Protein AF-A0A4R5NJJ9-F1 (afdb_monomer_lite)

Foldseek 3Di:
DDDPLLLQLVVCVVVPDDLVRSCVVVVHDSVVSVVSVVVCVVVVVVSVCCNVVVDDPVNVD

pLDDT: mean 95.56, std 5.0, range [66.5, 98.38]

Structure (mmCIF, N/CA/C/O backbone):
data_AF-A0A4R5NJJ9-F1
#
_entry.id   AF-A0A4R5NJJ9-F1
#
loop_
_atom_site.group_PDB
_atom_site.id
_atom_site.type_symbol
_atom_site.label_atom_id
_atom_site.label_alt_id
_atom_site.label_comp_id
_atom_site.label_asym_id
_atom_site.label_entity_id
_atom_site.label_seq_id
_atom_site.pdbx_PDB_ins_code
_atom_site.Cartn_x
_atom_site.Cartn_y
_atom_site.Cartn_z
_atom_site.occupancy
_atom_site.B_iso_or_equiv
_atom_site.auth_seq_id
_atom_site.auth_comp_id
_atom_site.auth_asym_id
_atom_site.auth_atom_id
_atom_site.pdbx_PDB_model_num
ATOM 1 N N . MET A 1 1 ? 13.282 6.980 -0.539 1.00 77.50 1 MET A N 1
ATOM 2 C CA . MET A 1 1 ? 13.597 5.681 -1.167 1.00 77.50 1 MET A CA 1
ATOM 3 C C . MET A 1 1 ? 12.447 4.751 -0.841 1.00 77.50 1 MET A C 1
ATOM 5 O O . MET A 1 1 ? 12.057 4.724 0.318 1.00 77.50 1 MET A O 1
ATOM 9 N N . ILE A 1 2 ? 11.865 4.096 -1.845 1.00 91.75 2 ILE A N 1
ATOM 10 C CA . ILE A 1 2 ? 10.744 3.165 -1.656 1.00 91.75 2 ILE A CA 1
ATOM 11 C C . ILE A 1 2 ? 11.286 1.836 -1.131 1.00 91.75 2 ILE A C 1
ATOM 13 O O . ILE A 1 2 ? 12.317 1.365 -1.604 1.00 91.75 2 ILE A O 1
ATOM 17 N N . GLN A 1 3 ? 10.616 1.277 -0.127 1.00 92.75 3 GLN A N 1
ATOM 18 C CA . GLN A 1 3 ? 10.999 0.043 0.560 1.00 92.75 3 GLN A CA 1
ATOM 19 C C . GLN A 1 3 ? 9.907 -1.025 0.420 1.00 92.75 3 GLN A C 1
ATOM 21 O O . GLN A 1 3 ? 8.792 -0.733 -0.013 1.00 92.75 3 GLN A O 1
ATOM 26 N N . ASP A 1 4 ? 10.193 -2.255 0.850 1.00 94.94 4 ASP A N 1
ATOM 27 C CA . ASP A 1 4 ? 9.220 -3.356 0.829 1.00 94.94 4 ASP A CA 1
ATOM 28 C C . ASP A 1 4 ? 7.925 -3.020 1.583 1.00 94.94 4 ASP A C 1
ATOM 30 O O . ASP A 1 4 ? 6.839 -3.422 1.167 1.00 94.94 4 ASP A O 1
ATOM 34 N N . ILE A 1 5 ? 8.014 -2.256 2.679 1.00 96.75 5 ILE A N 1
ATOM 35 C CA . ILE A 1 5 ? 6.836 -1.855 3.461 1.00 96.75 5 ILE A CA 1
ATOM 36 C C . ILE A 1 5 ? 5.911 -0.919 2.673 1.00 96.75 5 ILE A C 1
ATOM 38 O O . ILE A 1 5 ? 4.693 -1.035 2.763 1.00 96.75 5 ILE A O 1
ATOM 42 N N . ASN A 1 6 ? 6.470 -0.042 1.833 1.00 97.44 6 ASN A N 1
ATOM 43 C CA . ASN A 1 6 ? 5.689 0.833 0.963 1.00 97.44 6 ASN A CA 1
ATOM 44 C C . ASN A 1 6 ? 4.861 0.008 -0.030 1.00 97.44 6 ASN A C 1
ATOM 46 O O . ASN A 1 6 ? 3.672 0.279 -0.204 1.00 97.44 6 ASN A O 1
ATOM 50 N N . LEU A 1 7 ? 5.474 -1.020 -0.631 1.00 97.31 7 LEU A N 1
ATOM 51 C CA . LEU A 1 7 ? 4.793 -1.925 -1.556 1.00 97.31 7 LEU A CA 1
ATOM 52 C C . LEU A 1 7 ? 3.680 -2.713 -0.852 1.00 97.31 7 LEU A C 1
ATOM 54 O O . LEU A 1 7 ? 2.557 -2.740 -1.346 1.00 97.31 7 LEU A O 1
ATOM 58 N N . GLN A 1 8 ? 3.950 -3.267 0.332 1.00 97.88 8 GLN A N 1
ATOM 59 C CA . GLN A 1 8 ? 2.948 -3.997 1.117 1.00 97.88 8 GLN A CA 1
ATOM 60 C C . GLN A 1 8 ? 1.741 -3.121 1.482 1.00 97.88 8 GLN A C 1
ATOM 62 O O . GLN A 1 8 ? 0.599 -3.509 1.232 1.00 97.88 8 GLN A O 1
ATOM 67 N N . VAL A 1 9 ? 1.977 -1.915 2.014 1.00 97.94 9 VAL A N 1
ATOM 68 C CA . VAL A 1 9 ? 0.898 -0.973 2.357 1.00 97.94 9 VAL A CA 1
ATOM 69 C C . VAL A 1 9 ? 0.099 -0.592 1.110 1.00 97.94 9 VAL A C 1
ATOM 71 O O . VAL A 1 9 ? -1.130 -0.616 1.142 1.00 97.94 9 VAL A O 1
ATOM 74 N N . TYR A 1 10 ? 0.769 -0.309 -0.011 1.00 97.88 10 TYR A N 1
ATOM 75 C CA . TYR A 1 10 ? 0.106 0.004 -1.278 1.00 97.88 10 TYR A CA 1
ATOM 76 C C . TYR A 1 10 ? -0.817 -1.131 -1.749 1.00 97.88 10 TYR A C 1
ATOM 78 O O . TYR A 1 10 ? -1.972 -0.885 -2.104 1.00 97.88 10 TYR A O 1
ATOM 86 N N . GLU A 1 11 ? -0.345 -2.377 -1.720 1.00 97.81 11 GLU A N 1
ATOM 87 C CA . GLU A 1 11 ? -1.126 -3.535 -2.163 1.00 97.81 11 GLU A CA 1
ATOM 88 C C . GLU A 1 11 ? -2.329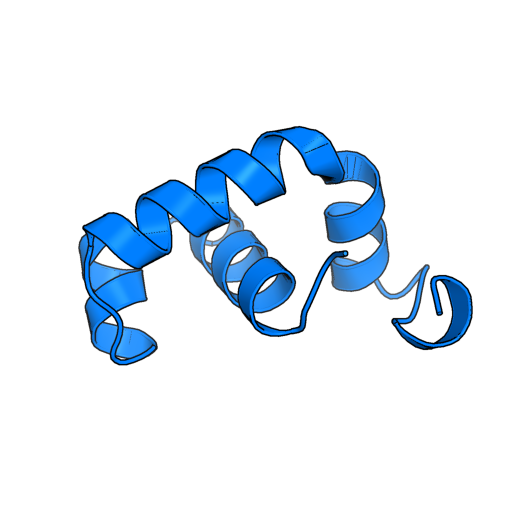 -3.805 -1.261 1.00 97.81 11 GLU A C 1
ATOM 90 O O . GLU A 1 11 ? -3.431 -4.058 -1.754 1.00 97.81 11 GLU A O 1
ATOM 95 N N . MET A 1 12 ? -2.166 -3.685 0.057 1.00 98.25 12 MET A N 1
ATOM 96 C CA . MET A 1 12 ? -3.285 -3.821 0.987 1.00 98.25 12 MET A CA 1
ATOM 97 C C . MET A 1 12 ? -4.317 -2.699 0.797 1.00 98.25 12 MET A C 1
ATOM 99 O O . MET A 1 12 ? -5.517 -2.970 0.735 1.00 98.25 12 MET A O 1
ATOM 103 N N . ARG A 1 13 ? -3.885 -1.447 0.601 1.00 97.38 13 ARG A N 1
ATOM 104 C CA . ARG A 1 13 ? -4.796 -0.328 0.291 1.00 97.38 13 ARG A CA 1
ATOM 105 C C . ARG A 1 13 ? -5.559 -0.558 -1.011 1.00 97.38 13 ARG A C 1
ATOM 107 O O . ARG A 1 13 ? -6.773 -0.362 -1.048 1.00 97.38 13 ARG A O 1
ATOM 114 N N . LYS A 1 14 ? -4.878 -1.038 -2.054 1.00 96.62 14 LYS A N 1
ATOM 115 C CA . LYS A 1 14 ? -5.480 -1.416 -3.343 1.00 96.62 14 LYS A CA 1
ATOM 116 C C . LYS A 1 14 ? -6.522 -2.532 -3.197 1.00 96.62 14 LYS A C 1
ATOM 118 O O . LYS A 1 14 ? -7.528 -2.514 -3.901 1.00 96.62 14 LYS A O 1
ATOM 123 N N . ASN A 1 15 ? -6.311 -3.456 -2.260 1.00 97.62 15 ASN A N 1
ATOM 124 C CA . ASN A 1 15 ? -7.242 -4.538 -1.930 1.00 97.62 15 ASN A CA 1
ATOM 125 C C . ASN A 1 15 ? -8.373 -4.123 -0.966 1.00 97.62 15 ASN A C 1
ATOM 127 O O . ASN A 1 15 ? -9.202 -4.957 -0.609 1.00 97.62 15 ASN A O 1
ATOM 131 N N . GLY A 1 16 ? -8.443 -2.847 -0.570 1.00 97.56 16 GLY A N 1
ATOM 132 C CA . GLY A 1 16 ? -9.550 -2.289 0.209 1.00 97.56 16 GLY A CA 1
ATOM 133 C C . GLY A 1 16 ? -9.379 -2.338 1.727 1.00 97.56 16 GLY A C 1
ATOM 134 O O . GLY A 1 16 ? -10.326 -2.001 2.435 1.00 97.56 16 GLY A O 1
ATOM 135 N N . TYR A 1 17 ? -8.200 -2.707 2.233 1.00 97.94 17 TYR A N 1
ATOM 136 C CA . TYR A 1 17 ? -7.930 -2.693 3.671 1.00 97.94 17 TYR A CA 1
ATOM 137 C C . TYR A 1 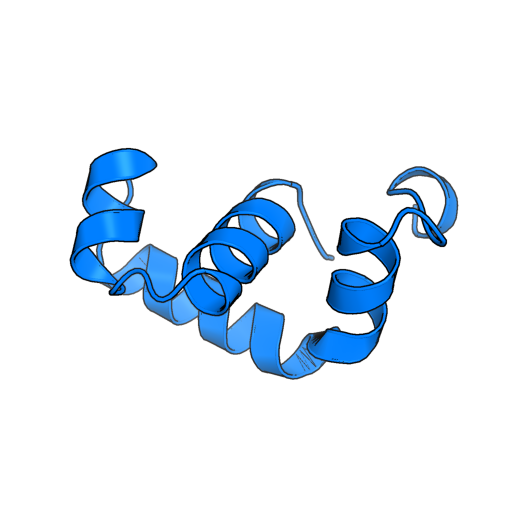17 ? -7.887 -1.254 4.218 1.00 97.94 17 TYR A C 1
ATOM 139 O O . TYR A 1 17 ? -7.397 -0.310 3.575 1.00 97.94 17 TYR A O 1
ATOM 147 N N . THR A 1 18 ? -8.407 -1.085 5.431 1.00 97.69 18 THR A N 1
ATOM 148 C CA . THR A 1 18 ? -8.307 0.157 6.206 1.00 97.69 18 THR A CA 1
ATOM 149 C C . THR A 1 18 ? -6.914 0.311 6.817 1.00 97.69 18 THR A C 1
ATOM 151 O O . THR A 1 18 ? -6.176 -0.660 6.955 1.00 97.69 18 THR A O 1
ATOM 154 N N . PHE A 1 19 ? -6.538 1.533 7.207 1.00 96.75 19 PHE A N 1
ATOM 155 C CA . PHE A 1 19 ? -5.234 1.770 7.838 1.00 96.75 19 PHE A CA 1
ATOM 156 C C . PHE A 1 19 ? -5.053 0.981 9.138 1.00 96.75 19 PHE A C 1
ATOM 158 O O . PHE A 1 19 ? -3.976 0.439 9.348 1.00 96.75 19 PHE A O 1
ATOM 165 N N . VAL A 1 20 ? -6.117 0.844 9.936 1.00 97.56 20 VAL A N 1
ATOM 166 C CA . VAL A 1 20 ? -6.110 0.059 11.181 1.00 97.56 20 VAL A CA 1
ATOM 167 C C . VAL A 1 20 ? -5.837 -1.418 10.893 1.00 97.56 20 VAL A C 1
ATOM 169 O O . VAL A 1 20 ? -4.955 -2.016 11.492 1.00 97.56 20 VAL A O 1
ATOM 172 N N . GLU A 1 21 ? -6.527 -2.006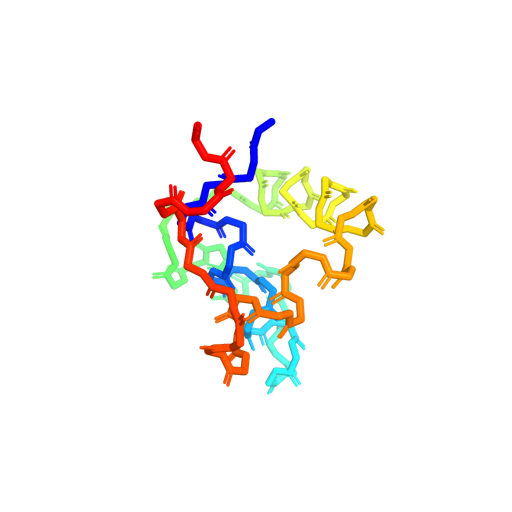 9.911 1.00 98.38 21 GLU A N 1
ATOM 173 C CA . GLU A 1 21 ? -6.312 -3.416 9.551 1.00 98.38 21 GLU A CA 1
ATOM 174 C C . GLU A 1 21 ? -4.900 -3.671 9.011 1.00 98.38 21 GLU A C 1
ATOM 176 O O . GLU A 1 21 ? -4.324 -4.730 9.252 1.00 98.38 21 GLU A O 1
ATOM 181 N N . ILE A 1 22 ? -4.337 -2.711 8.273 1.00 98.25 22 ILE A N 1
ATOM 182 C CA . ILE A 1 22 ? -2.959 -2.786 7.776 1.00 98.25 22 ILE A CA 1
ATOM 183 C C . ILE A 1 22 ? -1.968 -2.683 8.939 1.00 98.25 22 ILE A C 1
ATOM 185 O O . ILE A 1 22 ? -1.022 -3.467 8.998 1.00 98.25 22 ILE A O 1
ATOM 189 N N . ALA A 1 23 ? -2.186 -1.746 9.862 1.00 98.00 23 ALA A N 1
ATOM 190 C CA . ALA A 1 23 ? -1.349 -1.550 11.040 1.00 98.00 23 ALA A CA 1
ATOM 191 C C . ALA A 1 23 ? -1.318 -2.814 11.909 1.00 98.00 23 ALA A C 1
ATOM 193 O O . ALA A 1 23 ? -0.237 -3.320 12.216 1.00 98.00 23 ALA A O 1
ATOM 194 N N . ASP A 1 24 ? -2.487 -3.395 12.183 1.00 97.88 24 ASP A N 1
ATOM 195 C CA . ASP A 1 24 ? -2.623 -4.652 12.920 1.00 97.88 24 ASP A CA 1
ATOM 196 C C . ASP A 1 24 ? -1.931 -5.822 12.199 1.00 97.88 24 ASP A C 1
ATOM 198 O O . ASP A 1 24 ? -1.211 -6.606 12.820 1.00 97.88 24 ASP A O 1
ATOM 202 N N . ALA A 1 25 ? -2.114 -5.945 10.880 1.00 97.94 25 ALA A N 1
ATOM 203 C CA . ALA A 1 25 ? -1.545 -7.043 10.098 1.00 97.94 25 ALA A CA 1
ATOM 204 C C . ALA A 1 25 ? -0.015 -6.973 9.980 1.00 97.94 25 ALA A C 1
ATOM 206 O O . ALA A 1 25 ? 0.652 -8.009 9.984 1.00 97.94 25 ALA A O 1
ATOM 207 N N . LEU A 1 26 ? 0.537 -5.764 9.858 1.00 96.81 26 LEU A N 1
ATOM 208 C CA . LEU A 1 26 ? 1.973 -5.531 9.688 1.00 96.81 26 LEU A CA 1
ATOM 209 C C . LEU A 1 26 ? 2.689 -5.257 11.020 1.00 96.81 26 LEU A C 1
ATOM 211 O O . LEU A 1 26 ? 3.914 -5.146 11.036 1.00 96.81 26 LEU A O 1
ATOM 215 N N . ASN A 1 27 ? 1.945 -5.195 12.130 1.00 97.38 27 ASN A N 1
ATOM 216 C CA . ASN A 1 27 ? 2.435 -4.877 13.471 1.00 97.38 27 ASN A CA 1
ATOM 217 C C . ASN A 1 27 ? 3.148 -3.508 13.536 1.00 97.38 27 ASN A C 1
ATOM 219 O O . ASN A 1 27 ? 4.242 -3.378 14.091 1.00 97.38 27 ASN A O 1
ATOM 223 N N . TYR A 1 28 ? 2.502 -2.496 12.953 1.00 97.31 28 TYR A N 1
ATOM 224 C CA . TYR A 1 28 ? 2.884 -1.081 12.999 1.00 97.31 28 TYR A CA 1
ATOM 225 C C . TYR A 1 28 ? 1.826 -0.265 13.743 1.00 97.31 28 TYR A C 1
ATOM 227 O O . TYR A 1 28 ? 0.732 -0.754 14.010 1.00 97.31 28 TYR A O 1
ATOM 235 N N . SER A 1 29 ? 2.140 0.986 14.080 1.00 97.81 29 SER A N 1
ATOM 236 C CA . SER A 1 29 ? 1.108 1.914 14.542 1.00 97.81 29 SER A CA 1
ATOM 237 C C . SER A 1 29 ? 0.294 2.466 13.367 1.00 97.81 29 SER A C 1
ATOM 239 O O . SER A 1 29 ? 0.801 2.583 12.249 1.00 97.81 29 SER A O 1
ATOM 241 N N . ASP A 1 30 ? -0.953 2.867 13.625 1.00 97.19 30 ASP A N 1
ATOM 242 C CA . ASP A 1 30 ? -1.794 3.553 12.633 1.00 97.19 30 ASP A CA 1
ATOM 243 C C . ASP A 1 30 ? -1.085 4.784 12.041 1.00 97.19 30 ASP A C 1
ATOM 245 O O . ASP A 1 30 ? -1.153 5.027 10.838 1.00 97.19 30 ASP A O 1
ATOM 249 N N . GLU A 1 31 ? -0.372 5.545 12.881 1.00 97.50 31 GLU A N 1
ATOM 250 C CA . GLU A 1 31 ? 0.387 6.733 12.474 1.00 97.50 31 GLU A CA 1
ATOM 251 C C . GLU A 1 31 ? 1.523 6.379 11.505 1.00 97.50 31 GLU A C 1
ATOM 253 O O . GLU A 1 31 ? 1.704 7.061 10.496 1.00 97.50 31 GLU A O 1
ATOM 258 N N . ASP A 1 32 ? 2.249 5.286 11.755 1.00 98.00 32 ASP A N 1
ATOM 259 C CA . ASP A 1 32 ? 3.298 4.820 10.844 1.00 98.00 32 ASP A CA 1
ATOM 260 C C . ASP A 1 32 ? 2.718 4.446 9.480 1.00 98.00 32 ASP A C 1
ATOM 262 O O . ASP A 1 32 ? 3.266 4.838 8.449 1.00 98.00 32 ASP A O 1
ATOM 266 N N . ILE A 1 33 ? 1.591 3.727 9.456 1.00 98.12 33 ILE A N 1
ATOM 267 C CA . ILE A 1 33 ? 0.932 3.340 8.203 1.00 98.12 33 ILE A CA 1
ATOM 268 C C . ILE A 1 33 ? 0.447 4.567 7.430 1.00 98.12 33 ILE A C 1
ATOM 270 O O . ILE A 1 33 ? 0.606 4.604 6.210 1.00 98.12 33 ILE A O 1
ATOM 274 N N . ILE A 1 34 ? -0.095 5.580 8.110 1.00 97.25 34 ILE A N 1
ATOM 275 C CA . ILE A 1 34 ? -0.499 6.841 7.472 1.00 97.25 34 ILE A CA 1
ATOM 276 C C . ILE A 1 34 ? 0.719 7.541 6.858 1.00 97.25 34 ILE A C 1
ATOM 278 O O . ILE A 1 34 ? 0.689 7.893 5.682 1.00 97.25 34 ILE A O 1
ATOM 282 N N . ASN A 1 35 ? 1.817 7.670 7.606 1.00 97.06 35 ASN A N 1
ATOM 283 C CA . ASN A 1 35 ? 3.048 8.28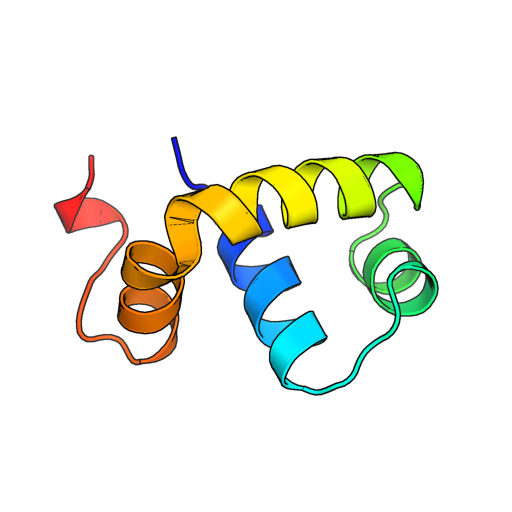5 7.103 1.00 97.06 35 ASN A CA 1
ATOM 284 C C . ASN A 1 35 ? 3.633 7.516 5.902 1.00 97.06 35 ASN A C 1
ATOM 286 O O . ASN A 1 35 ? 4.155 8.115 4.958 1.00 97.06 35 ASN A O 1
ATOM 290 N N . ILE A 1 36 ? 3.545 6.183 5.915 1.00 97.62 36 ILE A N 1
ATOM 291 C CA . ILE A 1 36 ? 3.948 5.333 4.790 1.00 97.62 36 ILE A CA 1
ATOM 292 C C . ILE A 1 36 ? 3.026 5.554 3.586 1.00 97.62 36 ILE A C 1
ATOM 294 O O . ILE A 1 36 ? 3.526 5.668 2.466 1.00 97.62 36 ILE A O 1
ATOM 298 N N . ASP A 1 37 ? 1.708 5.640 3.789 1.00 96.88 37 ASP A N 1
ATOM 299 C CA . ASP A 1 37 ? 0.758 5.915 2.708 1.00 96.88 37 ASP A CA 1
ATOM 300 C C . ASP A 1 37 ? 0.998 7.297 2.092 1.00 96.88 37 ASP A C 1
ATOM 302 O O . ASP A 1 37 ? 1.022 7.410 0.871 1.00 96.88 37 ASP A O 1
ATOM 306 N N . ASP A 1 38 ? 1.300 8.321 2.893 1.00 96.94 38 ASP A N 1
ATOM 307 C CA . ASP A 1 38 ? 1.657 9.655 2.396 1.00 96.94 38 ASP A CA 1
ATOM 308 C C . ASP A 1 38 ? 2.888 9.609 1.473 1.00 96.94 38 ASP A C 1
ATOM 310 O O . ASP A 1 38 ? 2.905 10.213 0.394 1.00 96.94 38 ASP A O 1
ATOM 314 N N . ILE A 1 39 ? 3.910 8.827 1.842 1.00 96.12 39 ILE A N 1
ATOM 315 C CA . ILE A 1 39 ? 5.067 8.568 0.972 1.00 96.12 39 ILE A CA 1
ATOM 316 C C . ILE A 1 39 ? 4.634 7.807 -0.289 1.00 96.12 39 ILE A C 1
ATOM 318 O O . ILE A 1 39 ? 5.112 8.114 -1.387 1.00 96.12 39 ILE A O 1
ATOM 322 N N . ASN A 1 40 ? 3.726 6.837 -0.163 1.00 97.12 40 ASN A N 1
ATOM 323 C CA . ASN A 1 40 ? 3.210 6.066 -1.292 1.00 97.12 40 ASN A CA 1
ATOM 324 C C . ASN A 1 40 ? 2.454 6.943 -2.293 1.00 97.12 40 ASN A C 1
ATOM 326 O O . ASN A 1 40 ? 2.661 6.787 -3.498 1.00 97.12 40 ASN A O 1
ATOM 330 N N . GLN A 1 41 ? 1.642 7.897 -1.826 1.00 96.50 41 GLN A N 1
ATOM 331 C CA . GLN A 1 41 ? 0.905 8.825 -2.690 1.00 96.50 41 GLN A CA 1
ATOM 332 C C . GLN A 1 41 ? 1.848 9.647 -3.581 1.00 96.50 41 GLN A C 1
ATOM 334 O O . GLN A 1 41 ? 1.531 9.925 -4.738 1.00 96.50 41 GLN A O 1
ATOM 339 N N . ALA A 1 42 ? 3.044 9.981 -3.090 1.00 96.00 42 ALA A N 1
ATOM 340 C CA . ALA A 1 42 ? 4.065 10.668 -3.879 1.00 96.00 42 ALA A CA 1
ATOM 341 C C . ALA A 1 42 ? 4.796 9.756 -4.891 1.00 96.00 42 ALA A C 1
ATOM 343 O O . ALA A 1 42 ? 5.511 10.260 -5.756 1.00 96.00 42 ALA A O 1
ATOM 344 N N . ASN A 1 43 ? 4.638 8.430 -4.802 1.00 96.06 43 ASN A N 1
ATOM 345 C CA . ASN A 1 43 ? 5.405 7.438 -5.567 1.00 96.06 43 ASN A CA 1
ATOM 346 C C . ASN A 1 43 ? 4.519 6.381 -6.256 1.00 96.06 43 ASN A C 1
ATOM 348 O O . ASN A 1 43 ? 4.974 5.268 -6.529 1.00 96.06 43 ASN A O 1
ATOM 352 N N . LEU A 1 44 ? 3.261 6.719 -6.561 1.00 96.31 44 LEU A N 1
ATOM 353 C CA . LEU A 1 44 ? 2.279 5.773 -7.108 1.00 96.31 44 LEU A CA 1
ATOM 354 C C . LEU A 1 44 ? 2.727 5.092 -8.410 1.00 96.31 44 LEU A C 1
ATOM 356 O O . LEU A 1 44 ? 2.445 3.912 -8.585 1.00 96.31 44 LEU A O 1
ATOM 360 N N . ASP A 1 45 ? 3.431 5.796 -9.305 1.00 96.06 45 ASP A N 1
ATOM 361 C CA . ASP A 1 45 ? 3.933 5.209 -10.562 1.00 96.06 45 ASP A CA 1
ATOM 362 C C . ASP A 1 45 ? 4.930 4.071 -10.297 1.00 96.06 45 ASP A C 1
ATOM 364 O O . ASP A 1 45 ? 4.784 2.963 -10.811 1.00 96.06 45 ASP A O 1
ATOM 368 N N . VAL A 1 46 ? 5.904 4.324 -9.418 1.00 96.06 46 VAL A N 1
ATOM 369 C CA . VAL A 1 46 ? 6.917 3.340 -9.020 1.00 96.06 46 VAL A CA 1
ATOM 370 C C . VAL A 1 46 ? 6.251 2.145 -8.338 1.00 96.06 46 VAL A C 1
ATOM 372 O O . VAL A 1 46 ? 6.517 1.005 -8.705 1.00 96.06 46 VAL A O 1
ATOM 375 N N . LEU A 1 47 ? 5.346 2.393 -7.387 1.00 97.12 47 LEU A N 1
ATOM 376 C CA . LEU A 1 47 ? 4.644 1.339 -6.646 1.00 97.12 47 LEU A CA 1
ATOM 377 C C . LEU A 1 47 ? 3.713 0.505 -7.530 1.00 97.12 47 LEU A C 1
ATOM 379 O O . LEU A 1 47 ? 3.661 -0.713 -7.373 1.00 97.12 47 LEU A O 1
ATOM 383 N N . SER A 1 48 ? 3.024 1.128 -8.490 1.00 97.19 48 SER A N 1
ATOM 384 C CA . SER A 1 48 ? 2.197 0.410 -9.465 1.00 97.19 48 SER A CA 1
ATOM 385 C C . SER A 1 48 ? 3.037 -0.569 -10.283 1.00 97.19 48 SER A C 1
ATOM 387 O O . SER A 1 48 ? 2.635 -1.718 -10.448 1.00 97.19 48 SER A O 1
ATOM 389 N N . ARG A 1 49 ? 4.212 -0.130 -10.750 1.00 97.31 49 ARG A N 1
ATOM 390 C CA . ARG A 1 49 ? 5.129 -0.945 -11.5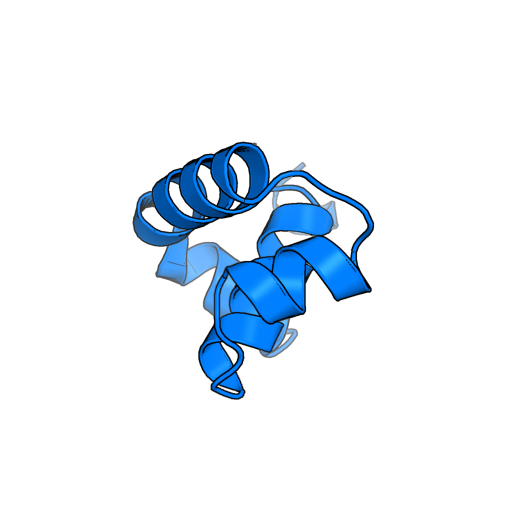60 1.00 97.31 49 ARG A CA 1
ATOM 391 C C . ARG A 1 49 ? 5.840 -2.038 -10.757 1.00 97.31 49 ARG A C 1
ATOM 393 O O . ARG A 1 49 ? 6.162 -3.095 -11.287 1.00 97.31 49 ARG A O 1
ATOM 400 N N . LEU A 1 50 ? 6.094 -1.797 -9.470 1.00 96.50 50 LEU A N 1
ATOM 401 C CA . LEU A 1 50 ? 6.569 -2.840 -8.556 1.00 96.50 50 LEU A CA 1
ATOM 402 C C . LEU A 1 50 ? 5.477 -3.898 -8.327 1.00 96.50 50 LEU A C 1
ATOM 404 O O . LEU A 1 50 ? 5.761 -5.089 -8.391 1.00 96.50 50 LEU A O 1
ATOM 408 N N . SER A 1 51 ? 4.226 -3.473 -8.117 1.00 95.94 51 SER A N 1
ATOM 409 C CA . SER A 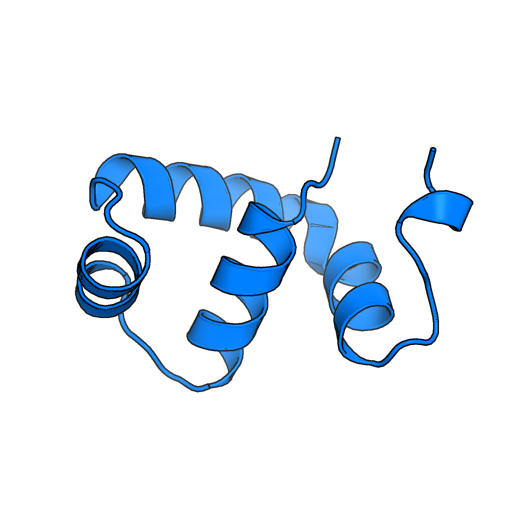1 51 ? 3.092 -4.376 -7.861 1.00 95.94 51 SER A CA 1
ATOM 410 C C . SER A 1 51 ? 2.684 -5.204 -9.088 1.00 95.94 51 SER A C 1
ATOM 412 O O . SER A 1 51 ? 2.260 -6.349 -8.947 1.00 95.94 51 SER A O 1
ATOM 414 N N . ASP A 1 52 ? 2.815 -4.665 -10.304 1.00 95.81 52 ASP A N 1
ATOM 415 C CA . ASP A 1 52 ? 2.555 -5.415 -11.544 1.00 95.81 52 ASP A CA 1
ATOM 416 C C . ASP A 1 52 ? 3.769 -6.216 -12.061 1.00 95.81 52 ASP A C 1
ATOM 418 O O . ASP A 1 52 ? 3.636 -6.994 -13.010 1.00 95.81 52 ASP A O 1
ATOM 422 N N . GLY A 1 53 ? 4.936 -6.063 -11.424 1.00 95.00 53 GLY A N 1
ATOM 423 C CA . GLY A 1 53 ? 6.171 -6.776 -11.748 1.00 95.00 53 GLY A CA 1
ATOM 424 C C . GLY A 1 53 ? 6.926 -6.246 -12.971 1.00 95.00 53 GLY A C 1
ATOM 425 O O . GLY A 1 53 ? 7.890 -6.875 -13.407 1.00 95.00 53 GLY A O 1
ATOM 426 N N . THR A 1 54 ? 6.526 -5.104 -13.540 1.00 96.88 54 THR A N 1
ATOM 427 C CA . THR A 1 54 ? 7.260 -4.429 -14.629 1.00 96.88 54 THR A CA 1
ATOM 428 C C . THR A 1 54 ? 8.488 -3.650 -14.146 1.00 96.88 54 THR A C 1
ATOM 430 O O . THR A 1 54 ? 9.279 -3.167 -14.962 1.00 96.88 54 THR A O 1
ATOM 433 N N . LEU A 1 55 ? 8.653 -3.522 -12.830 1.00 95.25 55 LEU A N 1
ATOM 434 C CA . LEU A 1 55 ? 9.810 -2.958 -12.147 1.00 95.25 55 LEU A CA 1
ATOM 435 C C . LEU A 1 55 ? 10.186 -3.861 -10.967 1.00 95.25 55 LEU A C 1
ATOM 437 O O . LEU A 1 55 ? 9.315 -4.450 -10.329 1.00 95.25 55 LEU A O 1
ATOM 441 N N . THR A 1 56 ? 11.473 -3.939 -10.638 1.00 94.12 56 THR A N 1
ATOM 442 C CA . THR A 1 56 ? 11.967 -4.597 -9.422 1.00 94.12 56 THR A CA 1
ATOM 443 C C . THR A 1 56 ? 12.716 -3.604 -8.536 1.00 94.12 56 THR A C 1
ATOM 445 O O . THR A 1 56 ? 13.218 -2.585 -9.009 1.00 94.12 56 THR A O 1
ATOM 448 N N . PHE A 1 57 ? 12.862 -3.907 -7.243 1.00 91.31 57 PHE A N 1
ATOM 449 C CA . PHE A 1 57 ? 13.677 -3.081 -6.342 1.00 91.31 57 PHE A CA 1
ATOM 450 C C . PHE A 1 57 ? 15.143 -2.960 -6.793 1.00 91.31 57 PHE A C 1
ATOM 452 O O . PHE A 1 57 ? 15.793 -1.965 -6.490 1.00 91.31 57 PHE A O 1
ATOM 459 N N . GLY A 1 58 ? 15.663 -3.936 -7.547 1.00 90.94 58 GLY A N 1
ATOM 460 C CA . GLY A 1 58 ? 17.008 -3.870 -8.122 1.00 90.94 58 GLY A CA 1
ATOM 461 C C . GLY A 1 58 ? 17.170 -2.795 -9.200 1.00 90.94 58 GLY A C 1
ATOM 462 O O . GLY A 1 58 ? 18.279 -2.311 -9.390 1.00 90.94 58 GLY A O 1
ATOM 463 N N . ASP A 1 59 ? 16.084 -2.391 -9.864 1.00 89.75 59 ASP A N 1
ATOM 464 C CA . ASP A 1 59 ? 16.108 -1.395 -10.945 1.00 89.75 59 ASP A CA 1
ATOM 465 C C . ASP A 1 59 ? 16.110 0.056 -10.432 1.00 89.75 59 ASP A C 1
ATOM 467 O O . ASP A 1 59 ? 16.391 0.985 -11.189 1.00 89.75 59 ASP A O 1
ATOM 471 N N . ILE A 1 60 ? 15.758 0.256 -9.158 1.00 85.75 60 ILE A N 1
ATOM 472 C CA . ILE A 1 60 ? 15.650 1.570 -8.502 1.00 85.75 60 ILE A CA 1
ATOM 473 C C . ILE A 1 60 ? 16.716 1.798 -7.419 1.00 85.75 60 ILE A C 1
ATOM 475 O O . ILE A 1 60 ? 16.668 2.826 -6.739 1.00 85.75 60 ILE A O 1
ATOM 479 N N . ASN A 1 61 ? 17.649 0.852 -7.265 1.00 66.50 61 ASN A N 1
ATOM 480 C CA . ASN A 1 61 ? 18.802 0.931 -6.361 1.00 66.50 61 ASN A CA 1
ATOM 481 C C . ASN A 1 61 ? 20.023 1.587 -7.015 1.00 66.50 61 ASN A C 1
ATOM 483 O O . ASN A 1 61 ? 20.285 1.314 -8.207 1.00 66.50 61 ASN A O 1
#

Secondary structure (DSSP, 8-state):
---HHHHHHHHHHHTT--HHHHHHHHT--HHHHHHHHHHHHTTHHHHHHHHTTSS-GGG--

Radius of gyration: 11.21 Å; chains: 1; bounding box: 28×18×29 Å

Sequence (61 aa):
MIQDINLQVYEMRKNGYTFVEIADALNYSDEDIINIDDINQANLDVLSRLSDGTLTFGDIN

Organism: NCBI:txid1612